Protein AF-A0A6B0U3P0-F1 (afdb_monomer_lite)

pLDDT: mean 84.46, std 11.99, range [49.12, 96.56]

Radius of gyration: 13.56 Å; chains: 1; bounding box: 28×26×39 Å

Organism: Ixodes ricinus (NCBI:txid34613)

Structure (mmCIF, N/CA/C/O backbone):
data_AF-A0A6B0U3P0-F1
#
_entry.id   AF-A0A6B0U3P0-F1
#
loop_
_atom_site.group_PDB
_atom_site.id
_atom_site.type_symbol
_atom_site.label_atom_id
_atom_site.label_alt_id
_atom_site.label_comp_id
_atom_site.label_asym_id
_atom_site.label_entity_id
_atom_site.label_seq_id
_atom_site.pdbx_PDB_ins_code
_atom_site.Cartn_x
_atom_site.Cartn_y
_atom_site.Cartn_z
_atom_site.occupancy
_atom_site.B_iso_or_equiv
_atom_site.auth_seq_id
_atom_site.auth_comp_id
_atom_site.auth_asym_id
_atom_site.auth_atom_id
_atom_site.pdbx_PDB_model_num
ATOM 1 N N . MET A 1 1 ? -5.196 4.829 10.300 1.00 92.94 1 MET A N 1
ATOM 2 C CA . MET A 1 1 ? -6.275 4.298 9.445 1.00 92.94 1 MET 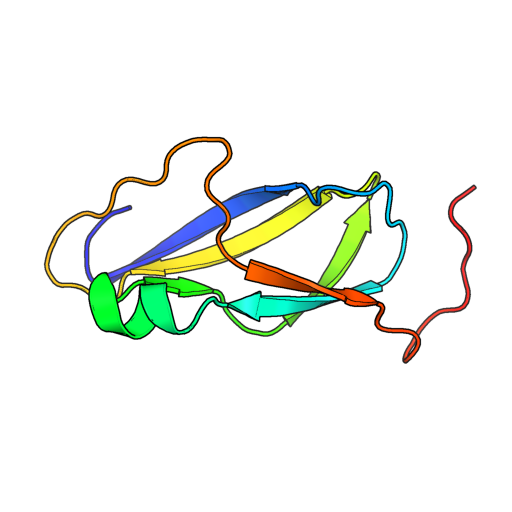A CA 1
ATOM 3 C C . MET A 1 1 ? -7.417 3.788 10.309 1.00 92.94 1 MET A C 1
ATOM 5 O O . MET A 1 1 ? -7.161 2.928 11.150 1.00 92.94 1 MET A O 1
ATOM 9 N N . PRO A 1 2 ? -8.645 4.293 10.121 1.00 95.00 2 PRO A N 1
ATOM 10 C CA . PRO A 1 2 ? -9.837 3.748 10.772 1.00 95.00 2 PRO A CA 1
ATOM 11 C C . PRO A 1 2 ? -10.088 2.264 10.434 1.00 95.00 2 PRO A C 1
ATOM 13 O O . PRO A 1 2 ? -9.556 1.767 9.436 1.00 95.00 2 PRO A O 1
ATOM 16 N N . PRO A 1 3 ? -10.860 1.531 11.258 1.00 96.56 3 PRO A N 1
ATOM 17 C CA . PRO A 1 3 ? -11.399 0.220 10.894 1.00 96.56 3 PRO A CA 1
ATOM 18 C C . PRO A 1 3 ? -12.277 0.298 9.643 1.00 96.56 3 PRO A C 1
ATOM 20 O O . PRO A 1 3 ? -12.964 1.296 9.442 1.00 96.56 3 PRO A O 1
ATOM 23 N N . ARG A 1 4 ? -12.307 -0.777 8.847 1.00 95.75 4 ARG A N 1
ATOM 24 C CA . ARG A 1 4 ? -13.213 -0.932 7.688 1.00 95.75 4 ARG A CA 1
ATOM 25 C C . ARG A 1 4 ? -13.206 0.252 6.715 1.00 95.75 4 ARG A C 1
ATOM 27 O O . ARG A 1 4 ? -14.235 0.598 6.144 1.00 95.75 4 ARG A O 1
ATOM 34 N N . SER A 1 5 ? -12.048 0.872 6.516 1.00 95.50 5 SER A N 1
ATOM 35 C CA . SER A 1 5 ? -11.913 2.066 5.685 1.00 95.50 5 SER A CA 1
ATOM 36 C C . SER A 1 5 ? -10.755 1.945 4.703 1.00 95.50 5 SER A C 1
ATOM 38 O O . SER A 1 5 ? -9.890 1.075 4.826 1.00 95.50 5 SER A O 1
ATOM 40 N N . SER A 1 6 ? -10.708 2.864 3.741 1.00 94.56 6 SER A N 1
ATOM 41 C CA . SER A 1 6 ? -9.544 3.056 2.880 1.00 94.56 6 SER A CA 1
ATOM 42 C C . SER A 1 6 ? -8.998 4.467 3.012 1.00 94.56 6 SER A C 1
ATOM 44 O O . SER A 1 6 ? -9.770 5.397 3.230 1.00 94.56 6 SER A O 1
ATOM 46 N N . VAL A 1 7 ? -7.693 4.628 2.834 1.00 92.69 7 VAL A N 1
ATOM 47 C CA . VAL A 1 7 ? -7.043 5.939 2.730 1.00 92.69 7 VAL A CA 1
ATOM 48 C C . VAL A 1 7 ? -6.139 5.958 1.505 1.00 92.69 7 VAL A C 1
ATOM 50 O O . VAL A 1 7 ? -5.654 4.909 1.074 1.00 92.69 7 VAL A O 1
ATOM 53 N N . LEU A 1 8 ? -5.911 7.150 0.964 1.00 91.75 8 LEU A N 1
ATOM 54 C CA . LEU A 1 8 ? -4.852 7.385 -0.005 1.00 91.75 8 LEU A CA 1
ATOM 55 C C . LEU A 1 8 ? -3.603 7.856 0.738 1.00 91.75 8 LEU A C 1
ATOM 57 O O . LEU A 1 8 ? -3.696 8.697 1.633 1.00 91.75 8 LEU A O 1
ATOM 61 N N . VAL A 1 9 ? -2.448 7.306 0.383 1.00 90.12 9 VAL A N 1
ATOM 62 C CA . VAL A 1 9 ? -1.152 7.719 0.923 1.00 90.12 9 VAL A CA 1
ATOM 63 C C . VAL A 1 9 ? -0.175 7.975 -0.208 1.00 90.12 9 VAL A C 1
ATOM 65 O O . VAL A 1 9 ? -0.191 7.277 -1.219 1.00 90.12 9 VAL A O 1
ATOM 68 N N . LEU A 1 10 ? 0.718 8.937 -0.003 1.00 91.56 10 LEU A N 1
ATOM 69 C CA . LEU A 1 10 ? 1.884 9.081 -0.858 1.00 91.56 10 LEU A CA 1
ATOM 70 C C . LEU A 1 10 ? 2.881 7.969 -0.512 1.00 91.56 10 LEU A C 1
ATOM 72 O O . LEU A 1 10 ? 3.353 7.882 0.626 1.00 91.56 10 LEU A O 1
ATOM 76 N N . ALA A 1 11 ? 3.182 7.120 -1.486 1.00 89.19 11 ALA A N 1
ATOM 77 C CA . ALA A 1 11 ? 4.186 6.073 -1.388 1.00 89.19 11 ALA A CA 1
ATOM 78 C C . ALA A 1 11 ? 5.412 6.460 -2.221 1.00 89.19 11 ALA A C 1
ATOM 80 O O . ALA A 1 11 ? 5.277 7.015 -3.309 1.00 89.19 11 ALA A O 1
ATOM 81 N N . GLY A 1 12 ? 6.599 6.170 -1.691 1.00 89.06 12 GLY A N 1
ATOM 82 C CA . GLY A 1 12 ? 7.865 6.296 -2.409 1.00 89.06 12 GLY A CA 1
ATOM 83 C C . GLY A 1 12 ? 8.496 4.924 -2.632 1.00 89.06 12 GLY A C 1
ATOM 84 O O . GLY A 1 12 ? 8.314 4.021 -1.811 1.00 89.06 12 GLY A O 1
ATOM 85 N N . THR A 1 13 ? 9.236 4.776 -3.723 1.00 86.25 13 THR A N 1
ATOM 86 C CA . THR A 1 13 ? 10.056 3.605 -4.042 1.00 86.25 13 THR A CA 1
ATOM 87 C C . THR A 1 13 ? 11.513 3.845 -3.640 1.00 86.25 13 THR A C 1
ATOM 89 O O . THR A 1 13 ? 11.971 4.981 -3.567 1.00 86.25 13 THR A O 1
ATOM 92 N N . ASN A 1 14 ? 12.269 2.772 -3.381 1.00 79.56 14 ASN A N 1
ATOM 93 C CA . ASN A 1 14 ? 13.691 2.875 -3.012 1.00 79.56 14 ASN A CA 1
ATOM 94 C C . ASN A 1 14 ? 14.616 3.225 -4.197 1.00 79.56 14 ASN A C 1
ATOM 96 O O . ASN A 1 14 ? 15.796 3.479 -3.980 1.00 79.56 14 ASN A O 1
ATOM 100 N N . GLY A 1 15 ? 14.102 3.223 -5.429 1.00 68.75 15 GLY A N 1
ATOM 101 C CA . GLY A 1 15 ? 14.817 3.664 -6.626 1.00 68.75 15 GLY A CA 1
ATOM 102 C C . GLY A 1 15 ? 14.073 4.794 -7.329 1.00 68.75 15 GLY A C 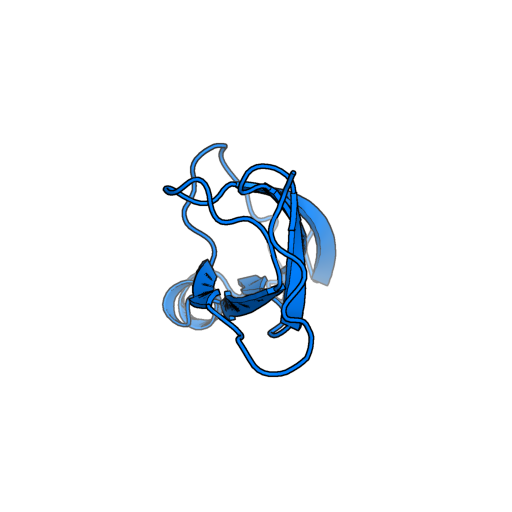1
ATOM 103 O O . GLY A 1 15 ? 12.848 4.894 -7.214 1.00 68.75 15 GLY A O 1
ATOM 104 N N . THR A 1 16 ? 14.811 5.615 -8.075 1.00 61.50 16 THR A N 1
ATOM 105 C CA . THR A 1 16 ? 14.278 6.589 -9.037 1.00 61.50 16 THR A CA 1
ATOM 106 C C . THR A 1 16 ? 13.756 5.841 -10.255 1.00 61.50 16 THR A C 1
ATOM 108 O O . THR A 1 16 ? 14.424 5.733 -11.278 1.00 61.50 16 THR A O 1
ATOM 111 N N . THR A 1 17 ? 12.577 5.252 -10.094 1.00 65.25 17 THR A N 1
ATOM 112 C CA . THR A 1 17 ? 11.806 4.669 -11.190 1.00 65.25 17 THR A CA 1
ATOM 113 C C . THR A 1 17 ? 10.788 5.694 -11.649 1.00 65.25 17 THR A C 1
ATOM 115 O O . THR A 1 17 ? 10.217 6.454 -10.862 1.00 65.25 17 THR A O 1
ATOM 118 N N . CYS A 1 18 ? 10.651 5.770 -12.956 1.00 72.31 18 CYS A N 1
ATOM 119 C CA . CYS A 1 18 ? 9.968 6.834 -13.643 1.00 72.31 18 CYS A CA 1
ATOM 120 C C . CYS A 1 18 ? 9.296 6.152 -14.834 1.00 72.31 18 CYS A C 1
ATOM 122 O O . CYS A 1 18 ? 9.983 5.483 -15.604 1.00 72.31 18 CYS A O 1
ATOM 124 N N . GLY A 1 19 ? 7.965 6.187 -14.879 1.00 79.44 19 GLY A N 1
ATOM 125 C CA . GLY A 1 19 ? 7.171 5.323 -15.761 1.00 79.44 19 GLY A CA 1
ATOM 126 C C . GLY A 1 19 ? 6.164 4.463 -15.001 1.00 79.44 19 GLY A C 1
ATOM 127 O O . GLY A 1 19 ? 5.832 4.741 -13.846 1.00 79.44 19 GLY A O 1
ATOM 128 N N . GLU A 1 20 ? 5.623 3.442 -15.655 1.00 86.19 20 GLU A N 1
ATOM 129 C CA . GLU A 1 20 ? 4.605 2.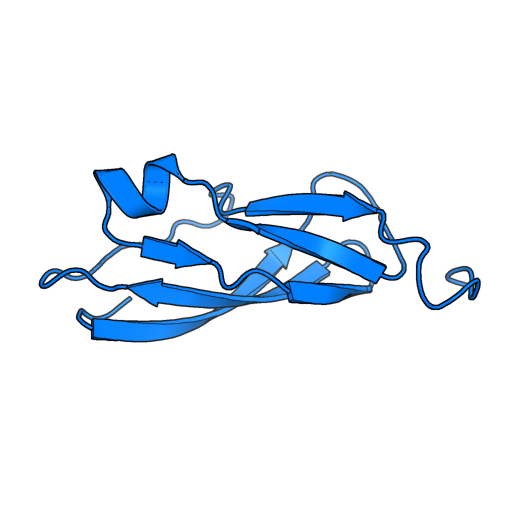582 -15.058 1.00 86.19 20 GLU A CA 1
ATOM 130 C C . GLU A 1 20 ? 5.203 1.455 -14.217 1.00 86.19 20 GLU A C 1
ATOM 132 O O . GLU A 1 20 ? 6.150 0.770 -14.607 1.00 86.19 20 GLU A O 1
ATOM 137 N N . ALA A 1 21 ? 4.589 1.221 -13.062 1.00 86.88 21 ALA A N 1
ATOM 138 C CA . ALA A 1 21 ? 4.922 0.114 -12.188 1.00 86.88 21 ALA A CA 1
ATOM 139 C C . ALA A 1 21 ? 3.672 -0.668 -11.794 1.00 86.88 21 ALA A C 1
ATOM 141 O O . ALA A 1 21 ? 2.615 -0.109 -11.484 1.00 86.88 21 ALA A O 1
ATOM 142 N N . LEU A 1 22 ? 3.823 -1.986 -11.735 1.00 88.94 22 LEU A N 1
ATOM 143 C CA . LEU A 1 22 ? 2.858 -2.870 -11.116 1.00 88.94 22 LEU A CA 1
ATOM 144 C C . LEU A 1 22 ? 3.136 -2.917 -9.615 1.00 88.94 22 LEU A C 1
ATOM 146 O O . LEU A 1 22 ? 4.145 -3.454 -9.159 1.00 88.94 22 LEU A O 1
ATOM 150 N N . LEU A 1 23 ? 2.199 -2.393 -8.835 1.00 88.69 23 LEU A N 1
ATOM 151 C CA . LEU A 1 23 ? 2.260 -2.422 -7.382 1.00 88.69 23 LEU A CA 1
ATOM 152 C C . LEU A 1 23 ? 1.490 -3.626 -6.845 1.00 88.69 23 LEU A C 1
ATOM 154 O O . LEU A 1 23 ? 0.329 -3.853 -7.197 1.00 88.69 23 LEU A O 1
ATOM 158 N N . LYS A 1 24 ? 2.132 -4.395 -5.962 1.00 88.56 24 LYS A N 1
ATOM 159 C CA . LYS A 1 24 ? 1.547 -5.562 -5.290 1.00 88.56 24 LYS A CA 1
ATOM 160 C C . LYS A 1 24 ? 1.689 -5.431 -3.780 1.00 88.56 24 LYS A C 1
ATOM 162 O O . LYS A 1 24 ? 2.792 -5.260 -3.261 1.00 88.56 24 LYS A O 1
ATOM 167 N N . GLY A 1 25 ? 0.574 -5.546 -3.065 1.00 86.00 25 GLY A N 1
ATOM 168 C CA . GLY A 1 25 ? 0.565 -5.524 -1.608 1.00 86.00 25 GLY A CA 1
ATOM 169 C C . GLY A 1 25 ? 1.368 -6.654 -0.975 1.00 86.00 25 GLY A C 1
ATOM 170 O O . GLY A 1 25 ? 1.519 -7.742 -1.532 1.00 86.00 25 GLY A O 1
ATOM 171 N N . ARG A 1 26 ? 1.877 -6.402 0.231 1.00 86.12 26 ARG A N 1
ATOM 172 C CA . ARG A 1 26 ? 2.524 -7.442 1.035 1.00 86.12 26 ARG A CA 1
ATOM 173 C C . ARG A 1 26 ? 1.479 -8.355 1.669 1.00 86.12 26 ARG A C 1
ATOM 175 O O . ARG A 1 26 ? 0.776 -7.951 2.590 1.00 86.12 26 ARG A O 1
ATOM 182 N N . VAL A 1 27 ? 1.456 -9.623 1.259 1.00 84.69 27 VAL A N 1
ATOM 183 C CA . VAL A 1 27 ? 0.524 -10.638 1.794 1.00 84.69 27 VAL A CA 1
ATOM 184 C C . VAL A 1 27 ? 0.605 -10.759 3.323 1.00 84.69 27 VAL A C 1
ATOM 186 O O . VAL A 1 27 ? -0.413 -10.943 3.988 1.00 84.69 27 VAL A O 1
ATOM 189 N N . SER A 1 28 ? 1.789 -10.580 3.916 1.00 85.00 28 SER A N 1
ATOM 190 C CA . SER A 1 28 ? 1.962 -10.611 5.375 1.00 85.00 28 SER A CA 1
ATOM 191 C C . SER A 1 28 ? 1.169 -9.522 6.110 1.00 85.00 28 SER A C 1
ATOM 193 O O . SER A 1 28 ? 0.738 -9.736 7.243 1.00 85.00 28 SER A O 1
ATOM 195 N N . TRP A 1 29 ? 0.925 -8.373 5.477 1.00 86.75 29 TRP A N 1
ATOM 196 C CA . TRP A 1 29 ? 0.084 -7.313 6.034 1.00 86.75 29 TRP A CA 1
ATOM 197 C C . TRP A 1 29 ? -1.396 -7.659 5.970 1.00 86.75 29 TRP A C 1
ATOM 199 O O . TRP A 1 29 ? -2.119 -7.430 6.946 1.00 86.75 29 TRP A O 1
ATOM 209 N N . LEU A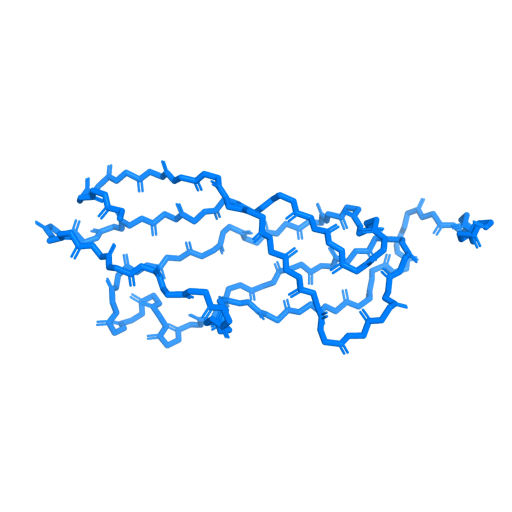 1 30 ? -1.827 -8.278 4.871 1.00 84.50 30 LEU A N 1
ATOM 210 C CA . LEU A 1 30 ? -3.196 -8.753 4.739 1.00 84.50 30 LEU A CA 1
ATOM 211 C C . LEU A 1 30 ? -3.498 -9.795 5.820 1.00 84.50 30 LEU A C 1
ATOM 213 O O . LEU A 1 30 ? -4.477 -9.659 6.550 1.00 84.50 30 LEU A O 1
ATOM 217 N N . LEU A 1 31 ? -2.623 -10.787 5.985 1.00 87.25 31 LEU A N 1
ATOM 218 C CA . LEU A 1 31 ? -2.835 -11.869 6.947 1.00 87.25 31 LEU A CA 1
ATOM 219 C C . LEU A 1 31 ? -2.649 -11.414 8.404 1.00 87.25 31 LEU A C 1
ATOM 221 O O . LEU A 1 31 ? -3.467 -11.747 9.259 1.00 87.25 31 LEU A O 1
ATOM 225 N N . GLY A 1 32 ? -1.607 -10.629 8.699 1.00 88.12 32 GLY A N 1
ATOM 226 C CA . GLY A 1 32 ? -1.257 -10.251 10.073 1.00 88.12 32 GLY A CA 1
ATOM 227 C C . GLY A 1 32 ? -1.984 -9.015 10.606 1.00 88.12 32 GLY A C 1
ATOM 228 O O . GLY A 1 32 ? -2.282 -8.935 11.796 1.00 88.12 32 GLY A O 1
ATOM 229 N N . LYS A 1 33 ? -2.283 -8.037 9.743 1.00 88.88 33 LYS A N 1
ATOM 230 C CA . LYS A 1 33 ? -2.882 -6.748 10.141 1.00 88.88 33 LYS A CA 1
ATOM 231 C C . LYS A 1 33 ? -4.277 -6.524 9.568 1.00 88.88 33 LYS A C 1
ATOM 233 O O . LYS A 1 33 ? -4.932 -5.559 9.958 1.00 88.88 33 LYS A O 1
ATOM 238 N N . ARG A 1 34 ? -4.744 -7.404 8.672 1.00 92.88 34 ARG A N 1
ATOM 239 C CA . ARG A 1 34 ? -5.955 -7.187 7.865 1.00 92.88 34 ARG A CA 1
ATOM 240 C C . ARG A 1 34 ? -5.887 -5.874 7.091 1.00 92.88 34 ARG A C 1
ATOM 242 O O . ARG A 1 34 ? -6.892 -5.186 6.950 1.00 92.88 34 ARG A O 1
ATOM 249 N N . VAL A 1 35 ? -4.692 -5.521 6.626 1.00 91.44 35 VAL A N 1
ATOM 250 C CA . VAL A 1 35 ? -4.450 -4.335 5.805 1.00 91.44 35 VAL A CA 1
ATOM 251 C C . VAL A 1 35 ? -3.960 -4.784 4.448 1.00 91.44 35 VAL A C 1
ATOM 253 O O . VAL A 1 35 ? -3.032 -5.582 4.379 1.00 91.44 35 VAL A O 1
ATOM 256 N N . ASP A 1 36 ? -4.548 -4.246 3.392 1.00 91.62 36 ASP A N 1
ATOM 257 C CA . ASP A 1 36 ? -4.156 -4.565 2.028 1.00 91.62 36 ASP A CA 1
ATOM 258 C C . ASP A 1 36 ? -3.850 -3.320 1.213 1.00 91.62 36 ASP A C 1
ATOM 260 O O . ASP A 1 36 ? -4.357 -2.224 1.473 1.00 91.62 36 ASP A O 1
ATOM 264 N N . PHE A 1 37 ? -3.032 -3.532 0.197 1.00 89.62 37 PHE A N 1
ATOM 265 C CA . PHE A 1 37 ? -2.734 -2.569 -0.840 1.00 89.62 37 PHE A CA 1
ATOM 266 C C . PHE A 1 37 ? -3.385 -3.068 -2.127 1.00 89.62 37 PHE A C 1
ATOM 268 O O . PHE A 1 37 ? -3.101 -4.181 -2.572 1.00 89.62 37 PHE A O 1
ATOM 275 N N . ALA A 1 38 ? -4.232 -2.244 -2.742 1.00 86.25 38 ALA A N 1
ATOM 276 C CA . ALA A 1 38 ? -4.892 -2.623 -3.985 1.00 86.25 38 ALA A CA 1
ATOM 277 C C . ALA A 1 38 ? -3.853 -2.862 -5.091 1.00 86.25 38 ALA A C 1
ATOM 279 O O . ALA A 1 38 ? -3.093 -1.956 -5.420 1.00 86.25 38 ALA A O 1
ATOM 280 N N . ARG A 1 39 ? -3.822 -4.067 -5.674 1.00 88.81 39 ARG A N 1
ATOM 281 C CA . ARG A 1 39 ? -2.959 -4.344 -6.830 1.00 88.81 39 ARG A CA 1
ATOM 282 C C . ARG A 1 39 ? -3.343 -3.415 -7.979 1.00 88.81 39 ARG A C 1
ATOM 284 O O . ARG A 1 39 ? -4.507 -3.375 -8.371 1.00 88.81 39 ARG A O 1
ATOM 291 N N . SER A 1 40 ? -2.370 -2.698 -8.521 1.00 88.75 40 SER A N 1
ATOM 292 C CA . SER A 1 40 ? -2.622 -1.645 -9.506 1.00 88.75 40 SER A CA 1
ATOM 293 C C . SER A 1 40 ? -1.405 -1.400 -10.381 1.00 88.75 40 SER A C 1
ATOM 295 O O . SER A 1 40 ? -0.277 -1.492 -9.900 1.00 88.75 40 SER A O 1
ATOM 297 N N . ILE A 1 41 ? -1.647 -1.021 -11.632 1.00 89.12 41 ILE A N 1
ATOM 298 C CA . ILE A 1 41 ? -0.651 -0.334 -12.455 1.00 89.12 41 ILE A CA 1
ATOM 299 C C . ILE A 1 41 ? -0.720 1.144 -12.068 1.00 89.12 41 ILE A C 1
ATOM 301 O O . ILE A 1 41 ? -1.815 1.701 -11.976 1.00 89.12 41 ILE A O 1
ATOM 305 N N . MET A 1 42 ? 0.421 1.752 -11.760 1.00 87.75 42 MET A N 1
ATOM 306 C CA . MET A 1 42 ? 0.505 3.165 -11.402 1.00 87.75 42 MET A CA 1
ATOM 307 C C . MET A 1 42 ? 1.686 3.824 -12.091 1.00 87.75 42 MET A C 1
ATOM 309 O O . MET A 1 42 ? 2.768 3.248 -12.164 1.00 87.75 42 MET A O 1
ATOM 313 N N . THR A 1 43 ? 1.493 5.068 -12.513 1.00 87.81 43 THR A N 1
ATOM 314 C CA . THR A 1 43 ? 2.592 5.935 -12.924 1.00 87.81 43 THR A CA 1
ATOM 315 C C . THR A 1 43 ? 3.380 6.372 -11.691 1.00 87.81 43 THR A C 1
ATOM 317 O O . THR A 1 43 ? 2.808 6.850 -10.701 1.00 87.81 43 THR A O 1
ATOM 320 N N . LEU A 1 44 ? 4.695 6.197 -11.752 1.00 87.81 44 LEU A N 1
ATOM 321 C CA . LEU A 1 44 ? 5.657 6.730 -10.803 1.00 87.81 44 LEU A CA 1
ATOM 322 C C . LEU A 1 44 ? 6.215 8.042 -11.355 1.00 87.81 44 LEU A C 1
ATOM 324 O O . LEU A 1 44 ? 6.763 8.078 -12.456 1.00 87.81 44 LEU A O 1
ATOM 328 N N . GLN A 1 45 ? 6.095 9.110 -10.572 1.00 86.38 45 GLN A N 1
ATOM 329 C CA . GLN A 1 45 ? 6.748 10.392 -10.830 1.00 86.38 45 GLN A CA 1
ATOM 330 C C . GLN A 1 45 ? 7.838 10.581 -9.780 1.00 86.38 45 GLN A C 1
ATOM 332 O O . GLN A 1 45 ? 7.539 10.586 -8.586 1.00 86.38 45 GLN A O 1
ATOM 337 N N . GLU A 1 46 ? 9.100 10.666 -10.208 1.00 86.31 46 GLU A N 1
ATOM 338 C CA . GLU A 1 46 ? 10.264 10.738 -9.308 1.00 86.31 46 GLU A CA 1
ATOM 339 C C . GLU A 1 46 ? 10.277 9.615 -8.243 1.00 86.31 46 GLU A C 1
ATOM 341 O O . GLU A 1 46 ? 10.577 9.839 -7.066 1.00 86.31 46 GLU A O 1
ATOM 346 N N . GLY A 1 47 ? 9.884 8.393 -8.626 1.00 87.19 47 GLY A N 1
ATOM 347 C CA . GLY A 1 47 ? 9.764 7.261 -7.702 1.00 87.19 47 GLY A CA 1
ATOM 348 C C . GLY A 1 47 ? 8.629 7.396 -6.679 1.00 87.19 47 GLY A C 1
ATOM 349 O O . GLY A 1 47 ? 8.673 6.771 -5.619 1.00 87.19 47 GLY A O 1
ATOM 350 N N . ARG A 1 48 ? 7.620 8.237 -6.930 1.00 89.81 48 ARG A N 1
ATOM 351 C CA . ARG A 1 48 ? 6.480 8.451 -6.026 1.00 89.81 48 ARG A CA 1
ATOM 352 C C . ARG A 1 48 ? 5.151 8.231 -6.721 1.00 89.81 48 ARG A C 1
ATOM 354 O O . ARG A 1 48 ? 5.004 8.480 -7.913 1.00 89.81 48 ARG A O 1
ATOM 361 N N . THR A 1 49 ? 4.160 7.799 -5.948 1.00 90.56 49 THR A N 1
ATOM 362 C CA . THR A 1 49 ? 2.787 7.626 -6.431 1.00 90.56 49 THR A CA 1
ATOM 363 C C . THR A 1 49 ? 1.765 7.648 -5.297 1.00 90.56 49 THR A C 1
ATOM 365 O O . THR A 1 49 ? 2.109 7.508 -4.119 1.00 90.56 49 THR A O 1
ATOM 368 N N . MET A 1 50 ? 0.493 7.830 -5.650 1.00 91.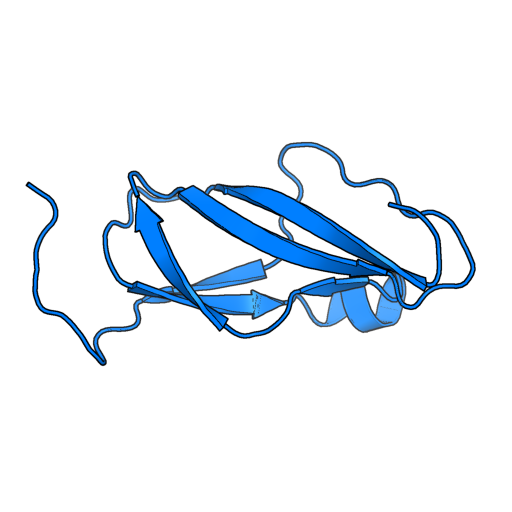12 50 MET A N 1
ATOM 369 C CA . MET A 1 50 ? -0.624 7.817 -4.709 1.00 91.12 50 MET A CA 1
ATOM 370 C C . MET A 1 50 ? -1.227 6.421 -4.614 1.00 91.12 50 MET A C 1
ATOM 372 O O . MET A 1 50 ? -1.881 5.937 -5.528 1.00 91.12 50 MET A O 1
ATOM 376 N N . ALA A 1 51 ? -1.054 5.797 -3.458 1.00 88.38 51 ALA A N 1
ATOM 377 C CA . ALA A 1 51 ? -1.476 4.438 -3.184 1.00 88.38 51 ALA A CA 1
ATOM 378 C C . ALA A 1 51 ? -2.755 4.382 -2.350 1.00 88.38 51 ALA A C 1
ATOM 380 O O . ALA A 1 51 ? -2.881 5.084 -1.344 1.00 88.38 51 ALA A O 1
ATOM 381 N N . ARG A 1 52 ? -3.669 3.467 -2.690 1.00 91.50 52 ARG A N 1
ATOM 382 C CA . ARG A 1 52 ? -4.837 3.162 -1.855 1.00 91.50 52 ARG A CA 1
ATOM 383 C C . ARG A 1 52 ? -4.549 1.984 -0.931 1.00 91.50 52 ARG A C 1
ATOM 385 O O . ARG A 1 52 ? -4.295 0.872 -1.389 1.00 91.50 52 ARG A O 1
ATOM 392 N N . ILE A 1 53 ? -4.672 2.224 0.372 1.00 92.62 53 ILE A N 1
ATOM 393 C CA . ILE A 1 53 ? -4.541 1.199 1.410 1.00 92.62 53 ILE A CA 1
ATOM 394 C C . ILE A 1 53 ? -5.900 0.987 2.067 1.00 92.62 53 ILE A C 1
ATOM 396 O O . ILE A 1 53 ? -6.600 1.948 2.395 1.00 92.62 53 ILE A O 1
ATOM 400 N N . MET A 1 54 ? -6.267 -0.272 2.285 1.00 94.62 54 MET A N 1
ATOM 401 C CA . MET A 1 54 ? -7.532 -0.689 2.887 1.00 94.62 54 MET A CA 1
ATOM 402 C C . MET A 1 54 ? -7.279 -1.383 4.222 1.00 94.62 54 MET A C 1
ATOM 404 O O . MET A 1 54 ? -6.465 -2.294 4.303 1.00 94.62 54 MET A O 1
ATOM 408 N N . ASN A 1 55 ? -7.984 -0.970 5.275 1.00 95.31 55 ASN A N 1
ATOM 409 C CA . ASN A 1 55 ? -8.019 -1.675 6.551 1.00 95.31 55 ASN A CA 1
ATOM 410 C C . ASN A 1 55 ? -9.315 -2.484 6.638 1.00 95.31 55 ASN A C 1
ATOM 412 O O . ASN A 1 55 ? -10.386 -1.939 6.891 1.00 95.31 55 ASN A O 1
ATOM 416 N N . PHE A 1 56 ? -9.209 -3.796 6.463 1.00 95.19 56 PHE A N 1
ATOM 417 C CA . PHE A 1 56 ? -10.300 -4.754 6.636 1.00 95.19 56 PHE A CA 1
ATOM 418 C C . PHE A 1 56 ? -10.473 -5.206 8.091 1.00 95.19 56 PHE A C 1
ATOM 420 O O . PHE A 1 56 ? -11.378 -5.981 8.400 1.00 95.19 56 PHE A O 1
ATOM 427 N N . GLY A 1 57 ? -9.602 -4.767 8.997 1.00 94.38 57 GLY A N 1
ATOM 428 C CA . GLY A 1 57 ? -9.705 -5.049 10.418 1.00 94.38 57 GLY A CA 1
ATOM 429 C C . GLY A 1 57 ? -10.837 -4.284 11.102 1.00 94.38 57 GLY A C 1
ATOM 430 O O . GLY A 1 57 ? -11.342 -3.275 10.613 1.00 94.38 57 GLY A O 1
ATOM 431 N N . ASN A 1 58 ? -11.194 -4.763 12.294 1.00 96.06 58 ASN A N 1
ATOM 432 C CA . ASN A 1 58 ? -12.138 -4.096 13.200 1.00 96.06 58 ASN A CA 1
ATOM 433 C C . ASN A 1 58 ? -11.435 -3.128 14.172 1.00 96.06 58 ASN A C 1
ATOM 435 O O . ASN A 1 58 ? -12.084 -2.540 15.029 1.00 96.06 58 ASN A O 1
ATOM 439 N N . LYS A 1 59 ? -10.109 -2.981 14.065 1.00 95.00 59 LYS A N 1
ATOM 440 C CA . LYS A 1 59 ? -9.296 -2.094 14.905 1.00 95.00 59 LYS A CA 1
ATOM 441 C C . LYS A 1 59 ? -8.588 -1.047 14.041 1.00 95.00 59 LYS A C 1
ATOM 443 O O . LYS A 1 59 ? -8.297 -1.335 12.874 1.00 95.00 59 LYS A O 1
ATOM 448 N N . PRO A 1 60 ? -8.306 0.150 14.582 1.00 94.38 60 PRO A N 1
ATOM 449 C CA . PRO A 1 60 ? -7.471 1.128 13.903 1.00 94.38 60 PRO A CA 1
ATOM 450 C C . PRO A 1 60 ? -6.084 0.554 13.601 1.00 94.38 60 PRO A C 1
ATOM 452 O O . PRO A 1 60 ? -5.550 -0.244 14.368 1.00 94.38 60 PRO A O 1
ATOM 455 N N . GLN A 1 61 ? -5.502 0.980 12.484 1.00 92.50 61 GLN A N 1
ATOM 456 C CA . GLN A 1 61 ? -4.153 0.603 12.069 1.00 92.50 61 GLN A CA 1
ATOM 457 C C . GLN A 1 61 ? -3.290 1.849 11.919 1.00 92.50 61 GLN A C 1
ATOM 459 O O . GLN A 1 61 ? -3.704 2.830 11.295 1.00 92.50 61 GLN A O 1
ATOM 464 N N . HIS A 1 62 ? -2.087 1.818 12.480 1.00 89.81 62 HIS A N 1
ATOM 465 C CA . HIS A 1 62 ? -1.134 2.917 12.375 1.00 89.81 62 HIS A CA 1
ATOM 466 C C . HIS A 1 62 ? -0.165 2.646 11.224 1.00 89.81 62 HIS A C 1
ATOM 468 O O . HIS A 1 62 ? 0.484 1.601 11.178 1.00 89.81 62 HIS A O 1
ATOM 474 N N . LEU A 1 63 ? -0.099 3.589 10.284 1.00 85.62 63 LEU A N 1
ATOM 475 C CA . LEU A 1 63 ? 0.903 3.600 9.226 1.00 85.62 63 LEU A CA 1
ATOM 476 C C . LEU A 1 63 ? 2.008 4.562 9.641 1.00 85.62 63 LEU A C 1
ATOM 478 O O . LEU A 1 63 ? 1.739 5.738 9.881 1.00 85.62 63 LEU A O 1
ATOM 482 N N . THR A 1 64 ? 3.237 4.066 9.707 1.00 89.81 64 THR A N 1
ATOM 483 C CA . THR A 1 64 ? 4.409 4.886 10.020 1.00 89.81 64 THR A CA 1
ATOM 484 C C . THR A 1 64 ? 5.129 5.246 8.727 1.00 89.81 64 THR A C 1
ATOM 486 O O . THR A 1 64 ? 5.240 4.414 7.822 1.00 89.81 64 THR A O 1
ATOM 489 N N . LYS A 1 65 ? 5.644 6.475 8.627 1.00 88.94 65 LYS A N 1
ATOM 490 C CA . LYS A 1 65 ? 6.482 6.889 7.493 1.00 88.94 65 LYS A CA 1
ATOM 491 C C . LYS A 1 65 ? 7.648 5.907 7.309 1.00 88.94 65 LYS A C 1
ATOM 493 O O . LYS A 1 65 ? 8.244 5.471 8.288 1.00 88.94 65 LYS A O 1
ATOM 498 N N . GLY A 1 66 ? 7.946 5.550 6.059 1.00 87.62 66 GLY A N 1
ATOM 499 C CA . GLY A 1 66 ? 9.004 4.587 5.720 1.00 87.62 66 GLY A CA 1
ATOM 500 C C . GLY A 1 66 ? 8.594 3.116 5.838 1.00 87.62 66 GLY A C 1
ATOM 501 O O . GLY A 1 66 ? 9.388 2.229 5.540 1.00 87.62 66 GLY A O 1
ATOM 502 N N . THR A 1 67 ? 7.355 2.824 6.236 1.00 86.69 67 THR A N 1
ATOM 503 C CA . THR A 1 67 ? 6.865 1.446 6.253 1.00 86.69 67 THR A CA 1
ATOM 504 C C . THR A 1 67 ? 6.746 0.898 4.831 1.00 86.69 67 THR A C 1
ATOM 506 O O . THR A 1 67 ? 6.010 1.446 4.015 1.00 86.69 67 THR A O 1
ATOM 509 N N . ALA A 1 68 ? 7.413 -0.221 4.548 1.00 88.00 68 ALA A N 1
ATOM 510 C CA . ALA A 1 68 ? 7.256 -0.932 3.283 1.00 88.00 68 ALA A CA 1
ATOM 511 C C . ALA A 1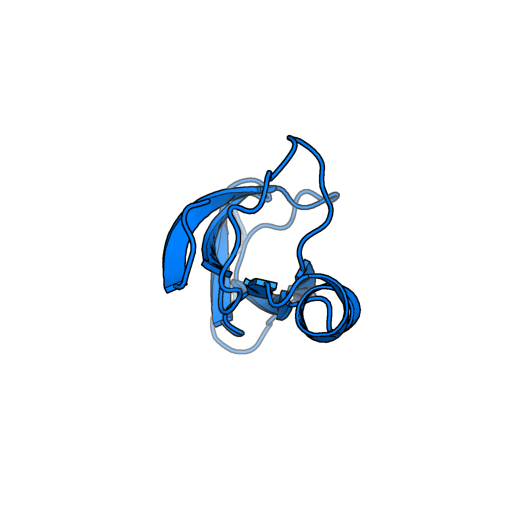 68 ? 5.879 -1.620 3.214 1.00 88.00 68 ALA A C 1
ATOM 513 O O . ALA A 1 68 ? 5.627 -2.594 3.932 1.00 88.00 68 ALA A O 1
ATOM 514 N N . ILE A 1 69 ? 5.008 -1.108 2.342 1.00 84.12 69 ILE A N 1
ATOM 515 C CA . ILE A 1 69 ? 3.601 -1.529 2.194 1.00 84.12 69 ILE A CA 1
ATOM 516 C C . ILE A 1 69 ? 3.340 -2.404 0.958 1.00 84.12 69 ILE A C 1
ATOM 518 O O . ILE A 1 69 ? 2.388 -3.184 0.947 1.00 84.12 69 ILE A O 1
ATOM 522 N N . ALA A 1 70 ? 4.186 -2.302 -0.065 1.00 87.69 70 ALA A N 1
ATOM 523 C CA . ALA A 1 70 ? 4.019 -2.975 -1.346 1.00 87.69 70 ALA A CA 1
ATOM 524 C C . ALA A 1 70 ? 5.379 -3.257 -1.996 1.00 87.69 70 ALA A C 1
ATOM 526 O O . ALA A 1 70 ? 6.397 -2.683 -1.608 1.00 87.69 70 ALA A O 1
ATOM 527 N N . HIS A 1 71 ? 5.363 -4.145 -2.982 1.00 88.50 71 HIS A N 1
ATOM 528 C CA . HIS A 1 71 ? 6.435 -4.353 -3.944 1.00 88.50 71 HIS A CA 1
ATOM 529 C C . HIS A 1 71 ? 6.064 -3.637 -5.243 1.00 88.50 71 HIS A C 1
ATOM 531 O O . HIS A 1 71 ? 4.906 -3.700 -5.659 1.00 88.50 71 HIS A O 1
ATOM 537 N N . ALA A 1 72 ? 7.036 -2.957 -5.846 1.00 86.81 72 ALA A N 1
ATOM 538 C CA . ALA A 1 72 ? 6.915 -2.358 -7.166 1.00 86.81 72 ALA A CA 1
ATOM 539 C C . ALA A 1 72 ? 7.741 -3.190 -8.147 1.00 86.81 72 ALA A C 1
ATOM 541 O O . ALA A 1 72 ? 8.894 -3.512 -7.861 1.00 86.81 72 ALA A O 1
ATOM 542 N N . GLU A 1 73 ? 7.129 -3.556 -9.262 1.00 87.06 73 GLU A N 1
ATOM 543 C CA . GLU A 1 73 ? 7.776 -4.209 -10.396 1.00 87.06 73 GLU A CA 1
ATOM 544 C C . GLU A 1 73 ? 7.602 -3.303 -11.611 1.00 87.06 73 GLU A C 1
ATOM 546 O O . GLU A 1 73 ? 6.514 -2.752 -11.799 1.00 87.06 73 GLU A O 1
ATOM 551 N N . ASP A 1 74 ? 8.645 -3.155 -12.426 1.00 82.50 74 ASP A N 1
ATOM 552 C CA . ASP A 1 74 ? 8.545 -2.398 -13.672 1.00 82.50 74 ASP A CA 1
ATOM 553 C C . ASP A 1 74 ? 7.456 -3.008 -14.557 1.00 82.50 74 ASP A C 1
ATOM 555 O O . ASP A 1 74 ? 7.365 -4.231 -14.718 1.00 82.50 74 ASP A O 1
ATOM 559 N N . PHE A 1 75 ? 6.601 -2.153 -15.111 1.00 81.56 75 PHE A N 1
ATOM 560 C CA . PHE A 1 75 ? 5.513 -2.574 -15.978 1.00 81.56 75 PHE A CA 1
ATOM 561 C C . PHE A 1 75 ? 5.717 -1.970 -17.365 1.00 81.56 75 PHE A C 1
ATOM 563 O O . PHE A 1 75 ? 5.181 -0.921 -17.693 1.00 81.56 75 PHE A O 1
ATOM 570 N N . SER A 1 76 ? 6.491 -2.656 -18.206 1.00 66.25 76 SER A N 1
ATOM 571 C CA . SER A 1 76 ? 6.799 -2.243 -19.585 1.00 66.25 76 SER A CA 1
ATOM 572 C C . SER A 1 76 ? 5.650 -2.484 -20.579 1.00 66.25 76 SER A C 1
ATOM 574 O O . SER A 1 76 ? 5.868 -2.603 -21.781 1.00 66.25 76 SER A O 1
ATOM 576 N N . GLY A 1 77 ? 4.416 -2.613 -20.087 1.00 58.50 77 GLY A N 1
ATOM 577 C CA . GLY A 1 77 ? 3.286 -3.081 -20.882 1.00 58.50 77 GLY A CA 1
ATOM 578 C C . GLY A 1 77 ? 2.574 -2.013 -21.710 1.00 58.50 77 GLY A C 1
ATOM 579 O O . GLY A 1 77 ? 1.838 -2.403 -22.614 1.00 58.50 77 GLY A O 1
ATOM 580 N N . LEU A 1 78 ? 2.717 -0.713 -21.400 1.00 54.31 78 LEU A N 1
ATOM 581 C CA . LEU A 1 78 ? 1.848 0.318 -21.998 1.00 54.31 78 LEU A CA 1
ATOM 582 C C . LEU A 1 78 ? 2.509 1.642 -22.426 1.00 54.31 78 LEU A C 1
ATOM 584 O O . LEU A 1 78 ? 1.876 2.338 -23.216 1.00 54.31 78 LEU A O 1
ATOM 588 N N . THR A 1 79 ? 3.740 1.995 -22.028 1.00 53.91 79 THR A N 1
ATOM 589 C CA . THR A 1 79 ? 4.397 3.228 -22.524 1.00 53.91 79 THR A CA 1
ATOM 590 C C . THR A 1 79 ? 5.932 3.174 -22.502 1.00 53.91 79 THR A C 1
ATOM 592 O O . THR A 1 79 ? 6.551 2.941 -21.467 1.00 53.91 79 THR A O 1
ATOM 595 N N . GLU A 1 80 ? 6.544 3.461 -23.658 1.00 50.09 80 GLU A N 1
ATOM 596 C CA . GLU A 1 80 ? 7.971 3.786 -23.834 1.00 50.09 80 GLU A CA 1
ATOM 597 C C . GLU A 1 80 ? 8.200 5.310 -23.783 1.00 50.09 80 GLU A C 1
ATOM 599 O O . GLU A 1 80 ? 8.912 5.859 -24.620 1.00 50.09 80 GLU A O 1
ATOM 604 N N . GLU A 1 81 ? 7.572 6.041 -22.857 1.00 53.66 81 GLU A N 1
ATOM 605 C CA . GLU A 1 81 ? 7.952 7.447 -22.664 1.00 53.66 81 GLU A CA 1
ATOM 606 C C . GLU A 1 81 ? 8.997 7.544 -21.550 1.00 53.66 81 GLU A C 1
ATOM 608 O O . GLU A 1 81 ? 8.663 7.351 -20.376 1.00 53.66 81 GLU A O 1
ATOM 613 N N . PRO A 1 82 ? 10.278 7.795 -21.889 1.00 49.12 82 PRO A N 1
ATOM 614 C CA . PRO A 1 82 ? 11.294 8.032 -20.882 1.00 49.12 82 PRO A CA 1
ATOM 615 C C . PRO A 1 82 ? 10.966 9.321 -20.127 1.00 49.12 82 PRO A C 1
ATOM 617 O O . PRO A 1 82 ? 10.505 10.306 -20.703 1.00 49.12 82 PRO A O 1
ATOM 620 N N . CYS A 1 83 ? 11.234 9.323 -18.824 1.00 53.91 83 CYS A N 1
ATOM 621 C CA . CYS A 1 83 ? 11.231 10.562 -18.061 1.00 53.91 83 CYS A CA 1
ATOM 622 C C . CYS A 1 83 ? 12.312 11.501 -18.604 1.00 53.91 83 CYS A C 1
ATOM 624 O O . CYS A 1 83 ? 13.490 11.142 -18.594 1.00 53.91 83 CYS A O 1
ATOM 626 N N . ASN A 1 84 ? 11.888 12.675 -19.076 1.00 53.00 84 ASN A N 1
ATOM 627 C CA . ASN A 1 84 ? 12.769 13.807 -19.368 1.00 53.00 84 ASN A CA 1
ATOM 628 C C . ASN A 1 84 ? 13.336 14.411 -18.082 1.00 53.00 84 ASN A C 1
ATOM 630 O O . ASN A 1 84 ? 12.554 14.557 -17.114 1.00 53.00 84 ASN A O 1
#

Sequence (84 aa):
MPPRSSVLVLAGTNGTTCGEALLKGRVSWLLGKRVDFARSIMTLQEGRTMARIMNFGNKPQHLTKGTAIAHAEDFSGLTEEPCN

Foldseek 3Di:
DAEQDKDKDKDFDPDQDFAKKFKAFDVCCCVPQVKTWDGDIFGADRRIDITMMGRNDNGDDDDDPPDDTIDIDDDPPDDPDDDD

Secondary structure (DSSP, 8-state):
--TTEEEEEEEE-SS---EEEEEEE-HHHHHHHSEEE--EEEEEBTTEEEEEEEE-SSS--PPPTT---EEEEE-TTS------